Protein AF-A0A444UI14-F1 (afdb_monomer_lite)

Radius of gyration: 16.47 Å; chains: 1; bounding box: 37×39×44 Å

Secondary structure (DSSP, 8-state):
---TT-------PPPPPPPTTSPPP-----SSHHHHHHHHHHHTTTT--------HHHHHHHHHHHHHHHHHHHTT--EEEETTEEEETTEEEPPP-

pLDDT: mean 79.4, std 17.84, range [29.27, 95.94]

Foldseek 3Di:
DDDDDLDPPPPDPDQDDDDPPDDTDDDDDDPDVVVVVVVVVVVVVVVDDDDDDADPVLVVLQVLCVVVLVVLVVVVWDWDDDRSWIDTNNDTDGSDD

Organism: Acipenser ruthenus (NCBI:txid7906)

Sequence (97 aa):
MVTENGRVRGHCTSPGKKEEKRPRKVIIQFTKRQHRDGIWKMTKEAGIRFTEDLTRDGKLAREALWLRIQQARNAGEKAYFHGPVGFINGRHIYAKE

Structure (mmCIF, N/CA/C/O backbone):
data_AF-A0A444UI14-F1
#
_entry.id   AF-A0A444UI14-F1
#
loop_
_atom_site.group_PDB
_atom_site.id
_atom_site.type_symbol
_atom_site.label_atom_id
_atom_site.label_alt_id
_atom_site.label_comp_id
_atom_site.label_asym_id
_atom_site.label_entity_id
_atom_site.label_seq_id
_atom_site.pdbx_PDB_ins_code
_atom_site.Cartn_x
_atom_site.Cartn_y
_atom_site.Cartn_z
_atom_site.occupancy
_atom_site.B_iso_or_equiv
_atom_site.auth_seq_id
_atom_site.auth_comp_id
_atom_site.auth_asym_id
_atom_site.auth_atom_id
_atom_site.pdbx_PDB_model_num
ATOM 1 N N . MET A 1 1 ? -8.162 0.384 -19.668 1.00 30.77 1 MET A N 1
ATOM 2 C CA . MET A 1 1 ? -8.320 0.274 -21.132 1.00 30.77 1 MET A CA 1
ATOM 3 C C . MET A 1 1 ? -8.625 -1.180 -21.451 1.00 30.77 1 MET A C 1
ATOM 5 O O . MET A 1 1 ? -7.735 -2.014 -21.346 1.00 30.77 1 MET A O 1
ATOM 9 N N . VAL A 1 2 ? -9.896 -1.499 -21.693 1.00 29.27 2 VAL A N 1
ATOM 10 C CA . VAL A 1 2 ? -10.340 -2.839 -22.104 1.00 29.27 2 VAL A CA 1
ATOM 11 C C . VAL A 1 2 ? -10.432 -2.812 -23.624 1.00 29.27 2 VAL A C 1
ATOM 13 O O . VAL A 1 2 ? -11.023 -1.886 -24.168 1.00 29.27 2 VAL A O 1
ATOM 16 N N . THR A 1 3 ? -9.809 -3.775 -24.300 1.00 36.09 3 THR A N 1
ATOM 17 C CA . THR A 1 3 ? -10.047 -4.021 -25.728 1.00 36.09 3 THR A CA 1
ATOM 18 C C . THR A 1 3 ? -10.880 -5.286 -25.893 1.00 36.09 3 THR A C 1
ATOM 20 O O . THR A 1 3 ? -10.814 -6.218 -25.091 1.00 36.09 3 THR A O 1
ATOM 23 N N . GLU A 1 4 ? -11.683 -5.258 -26.946 1.00 40.19 4 GLU A N 1
ATOM 24 C CA . GLU A 1 4 ? -12.929 -5.979 -27.223 1.00 40.19 4 GLU A CA 1
ATOM 25 C C . GLU A 1 4 ? -12.818 -7.501 -27.440 1.00 40.19 4 GLU A C 1
ATOM 27 O O . GLU A 1 4 ? -13.721 -8.104 -27.991 1.00 40.19 4 GLU A O 1
ATOM 32 N N . ASN A 1 5 ? -11.738 -8.168 -27.018 1.00 38.97 5 ASN A N 1
ATOM 33 C CA . ASN A 1 5 ? -11.519 -9.583 -27.366 1.00 38.97 5 ASN A CA 1
ATOM 34 C C . ASN A 1 5 ? -10.988 -10.473 -26.235 1.00 38.97 5 ASN A C 1
ATOM 36 O O . ASN A 1 5 ? -10.390 -11.512 -26.502 1.00 38.97 5 ASN A O 1
ATOM 40 N N . GLY A 1 6 ? -11.140 -10.083 -24.964 1.00 44.72 6 GLY A N 1
ATOM 41 C CA . GLY A 1 6 ? -10.776 -10.938 -23.816 1.00 44.72 6 GLY A CA 1
ATOM 42 C C . GLY A 1 6 ? -9.297 -11.369 -23.747 1.00 44.72 6 GLY A C 1
ATOM 43 O O . GLY A 1 6 ? -8.903 -12.109 -22.847 1.00 44.72 6 GLY A O 1
ATOM 44 N N . ARG A 1 7 ? -8.451 -10.901 -24.672 1.00 40.81 7 ARG A N 1
ATOM 45 C CA . ARG A 1 7 ? -7.039 -11.251 -24.767 1.00 40.81 7 ARG A CA 1
ATOM 46 C C . ARG A 1 7 ? -6.238 -10.272 -23.926 1.00 40.81 7 ARG A C 1
ATOM 48 O O . ARG A 1 7 ? -5.984 -9.139 -24.328 1.00 40.81 7 ARG A O 1
ATOM 55 N N . VAL A 1 8 ? -5.829 -10.728 -22.747 1.00 48.66 8 VAL A N 1
ATOM 56 C CA . VAL A 1 8 ? -4.907 -9.992 -21.879 1.00 48.66 8 VAL A CA 1
ATOM 57 C C . VAL A 1 8 ? -3.554 -9.919 -22.591 1.00 48.66 8 VAL A C 1
ATOM 59 O O . VAL A 1 8 ? -2.813 -10.898 -22.640 1.00 48.66 8 VAL A O 1
ATOM 62 N N . ARG A 1 9 ? -3.230 -8.770 -23.194 1.00 36.12 9 ARG A N 1
ATOM 63 C CA . ARG A 1 9 ? -1.859 -8.487 -23.632 1.00 36.12 9 ARG A CA 1
ATOM 64 C C . ARG A 1 9 ? -1.032 -8.209 -22.379 1.00 36.12 9 ARG A C 1
ATOM 66 O O . ARG A 1 9 ? -1.119 -7.125 -21.807 1.00 36.12 9 ARG A O 1
ATOM 73 N N . GLY A 1 10 ? -0.265 -9.204 -21.943 1.00 42.62 10 GLY A N 1
ATOM 74 C CA . GLY A 1 10 ? 0.783 -9.004 -20.950 1.00 42.62 10 GLY A CA 1
ATOM 75 C C . GLY A 1 10 ? 1.867 -8.124 -21.558 1.00 42.62 10 GLY A C 1
ATOM 76 O O . GLY A 1 10 ? 2.577 -8.552 -22.464 1.00 42.62 10 GLY A O 1
ATOM 77 N N . HIS A 1 11 ? 1.969 -6.877 -21.105 1.00 43.59 11 HIS A N 1
ATOM 78 C CA . HIS A 1 11 ? 3.124 -6.046 -21.407 1.00 43.59 11 HIS A CA 1
ATOM 79 C C . HIS A 1 11 ? 4.251 -6.489 -20.472 1.00 43.59 11 HIS A C 1
ATOM 81 O O . HIS A 1 11 ? 4.204 -6.229 -19.271 1.00 43.59 11 HIS A O 1
ATOM 87 N N . CYS A 1 12 ? 5.242 -7.200 -21.005 1.00 40.00 12 CYS A N 1
ATOM 88 C CA . CYS A 1 12 ? 6.416 -7.622 -20.251 1.00 40.00 12 CYS A CA 1
ATOM 89 C C . CYS A 1 12 ? 7.272 -6.388 -19.934 1.00 40.00 12 CYS A C 1
ATOM 91 O O . CYS A 1 12 ? 8.106 -5.982 -20.737 1.00 40.00 12 CYS A O 1
ATOM 93 N N . THR A 1 13 ? 7.072 -5.759 -18.777 1.00 50.31 13 THR A N 1
ATOM 94 C CA . THR A 1 13 ? 8.105 -4.895 -18.205 1.00 50.31 13 THR A CA 1
ATOM 95 C C . THR A 1 13 ? 9.243 -5.801 -17.751 1.00 50.31 13 THR A C 1
ATOM 97 O O . THR A 1 13 ? 9.056 -6.687 -16.916 1.00 50.31 13 THR A O 1
ATOM 100 N N . SER A 1 14 ? 10.418 -5.646 -18.359 1.00 52.88 14 SER A N 1
ATOM 101 C CA . SER A 1 14 ? 11.586 -6.461 -18.028 1.00 52.88 14 SER A CA 1
ATOM 102 C C . SER A 1 14 ? 11.844 -6.403 -16.516 1.00 52.88 14 SER A C 1
ATOM 104 O O . SER A 1 14 ? 11.977 -5.300 -15.976 1.00 52.88 14 SER A O 1
ATOM 106 N N . PRO A 1 15 ? 11.924 -7.545 -15.805 1.00 60.06 15 PRO A N 1
ATOM 107 C CA . PRO A 1 15 ? 12.380 -7.532 -14.423 1.00 60.06 15 PRO A CA 1
ATOM 108 C C . PRO A 1 15 ? 13.783 -6.911 -14.406 1.00 60.06 15 PRO A C 1
ATOM 110 O O . PRO A 1 15 ? 14.601 -7.214 -15.274 1.00 60.06 15 PRO A O 1
ATOM 113 N N . GLY A 1 16 ? 14.027 -5.986 -13.472 1.00 61.88 16 GLY A N 1
ATOM 114 C CA . GLY A 1 16 ? 15.277 -5.220 -13.394 1.00 61.88 16 GLY A CA 1
ATOM 115 C C . GLY A 1 16 ? 16.546 -6.088 -13.363 1.00 61.88 16 GLY A C 1
ATOM 116 O O . GLY A 1 16 ? 16.480 -7.312 -13.235 1.00 61.88 16 GLY A O 1
ATOM 117 N N . LYS A 1 17 ? 17.720 -5.446 -13.477 1.00 66.69 17 LYS A N 1
ATOM 118 C CA . LYS A 1 17 ? 19.031 -6.124 -13.529 1.00 66.69 17 LYS A CA 1
ATOM 119 C C . LYS A 1 17 ? 19.174 -7.171 -12.410 1.00 66.69 17 LYS A C 1
ATOM 121 O O . LYS A 1 17 ? 18.772 -6.934 -11.273 1.00 66.69 17 LYS A O 1
ATOM 126 N N . LYS A 1 18 ? 19.743 -8.334 -12.748 1.00 69.94 18 LYS A N 1
ATOM 127 C CA . LYS A 1 18 ? 20.008 -9.424 -11.798 1.00 69.94 18 LYS A CA 1
ATOM 128 C C . LYS A 1 18 ? 20.990 -8.934 -10.727 1.00 69.94 18 LYS A C 1
ATOM 130 O O . LYS A 1 18 ? 22.108 -8.557 -11.054 1.00 69.94 18 LYS A O 1
ATOM 135 N N . GLU A 1 19 ? 20.572 -8.974 -9.468 1.00 78.81 19 GLU A N 1
ATOM 136 C CA . GLU A 1 19 ? 21.443 -8.766 -8.307 1.00 78.81 19 GLU A CA 1
ATOM 137 C C . GLU A 1 19 ? 21.990 -10.131 -7.859 1.00 78.81 19 GLU A C 1
ATOM 139 O O . GLU A 1 19 ? 21.221 -11.076 -7.688 1.00 78.81 19 GLU A O 1
ATOM 144 N N . GLU A 1 20 ? 23.305 -10.265 -7.667 1.00 75.06 20 GL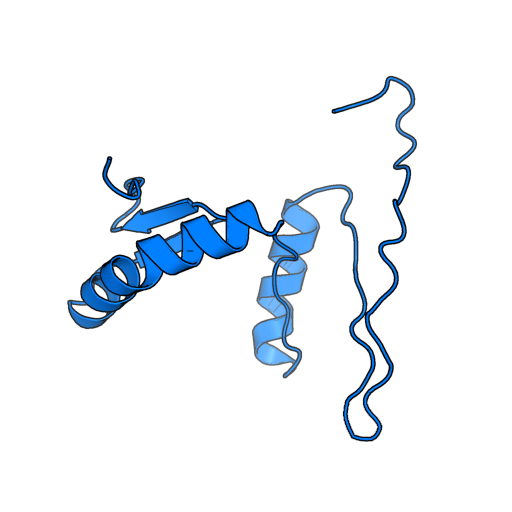U A N 1
ATOM 145 C CA . GLU A 1 20 ? 23.956 -11.562 -7.391 1.00 75.06 20 GLU A CA 1
ATOM 146 C C . GLU A 1 20 ? 23.447 -12.263 -6.124 1.00 75.06 20 GLU A C 1
ATOM 148 O O . GLU A 1 20 ? 23.405 -13.489 -6.069 1.00 75.06 20 GLU A O 1
ATOM 153 N N . LYS A 1 21 ? 23.013 -11.494 -5.120 1.00 83.12 21 LYS A N 1
ATOM 154 C CA . LYS A 1 21 ? 22.580 -12.007 -3.810 1.00 83.12 21 LYS A CA 1
ATOM 155 C C . LYS A 1 21 ? 21.065 -11.978 -3.608 1.00 83.12 21 LYS A C 1
ATOM 157 O O . LYS A 1 21 ? 20.596 -12.178 -2.488 1.00 83.12 21 LYS A O 1
ATOM 162 N N . ARG A 1 22 ? 20.279 -11.708 -4.658 1.00 79.31 22 ARG A N 1
ATOM 163 C CA . ARG A 1 22 ? 18.820 -11.592 -4.546 1.00 79.31 22 ARG A CA 1
ATOM 164 C C . ARG A 1 22 ? 18.102 -12.395 -5.632 1.00 79.31 22 ARG A C 1
ATOM 166 O O . ARG A 1 22 ? 18.401 -12.224 -6.814 1.00 79.31 22 ARG A O 1
ATOM 173 N N . PRO A 1 23 ? 17.108 -13.228 -5.274 1.00 82.56 23 PRO A N 1
ATOM 174 C CA . PRO A 1 23 ? 16.280 -13.888 -6.275 1.00 82.56 23 PRO A CA 1
ATOM 175 C C . PRO A 1 23 ? 15.556 -12.850 -7.144 1.00 82.56 23 PRO A C 1
ATOM 177 O O . PRO A 1 23 ? 15.155 -11.781 -6.667 1.00 82.56 23 PRO A O 1
ATOM 180 N N . ARG A 1 24 ? 15.380 -13.167 -8.434 1.00 81.06 24 ARG A N 1
ATOM 181 C CA . ARG A 1 24 ? 14.653 -12.299 -9.371 1.00 81.06 24 ARG A CA 1
ATOM 182 C C . ARG A 1 24 ? 13.211 -12.119 -8.904 1.00 81.06 24 ARG A C 1
ATOM 184 O O . ARG A 1 24 ? 12.557 -13.070 -8.485 1.00 81.06 24 ARG A O 1
ATOM 191 N N . LYS A 1 25 ? 12.710 -10.891 -9.022 1.00 83.50 25 LYS A N 1
ATOM 192 C CA . LYS A 1 25 ? 11.295 -10.593 -8.791 1.00 83.50 25 LYS A CA 1
ATOM 193 C C . LYS A 1 25 ? 10.478 -11.155 -9.953 1.00 83.50 25 LYS A C 1
ATOM 195 O O . LYS A 1 25 ? 10.881 -11.016 -11.107 1.00 83.50 25 LYS A O 1
ATOM 200 N N . VAL A 1 26 ? 9.336 -11.756 -9.641 1.00 85.12 26 VAL A N 1
ATOM 201 C CA . VAL A 1 26 ? 8.366 -12.245 -10.626 1.00 85.12 26 VAL A CA 1
ATOM 202 C C . VAL A 1 26 ? 7.162 -11.310 -10.605 1.00 85.12 26 VAL A C 1
ATOM 204 O O . VAL A 1 26 ? 6.646 -11.001 -9.532 1.00 85.12 26 VAL A O 1
ATOM 207 N N . ILE A 1 27 ? 6.731 -10.848 -11.779 1.00 86.00 27 ILE A N 1
ATOM 208 C CA . ILE A 1 27 ? 5.506 -10.058 -11.936 1.00 86.00 27 ILE A CA 1
ATOM 209 C C . ILE A 1 27 ? 4.392 -11.016 -12.351 1.00 86.00 27 ILE A C 1
ATOM 211 O O . ILE A 1 27 ? 4.523 -11.725 -13.346 1.00 86.00 27 ILE A O 1
ATOM 215 N N . ILE A 1 28 ? 3.304 -11.042 -11.582 1.00 86.94 28 ILE A N 1
ATOM 216 C CA . ILE A 1 28 ? 2.134 -11.883 -11.853 1.00 86.94 28 ILE A CA 1
ATOM 217 C C . ILE A 1 28 ? 0.950 -10.966 -12.144 1.00 86.94 28 ILE A C 1
ATOM 219 O O . ILE A 1 28 ? 0.498 -10.226 -11.269 1.00 86.94 28 ILE A O 1
ATOM 223 N N . GLN A 1 29 ? 0.441 -11.020 -13.373 1.00 87.69 29 GLN A N 1
ATOM 224 C CA . GLN A 1 29 ? -0.765 -10.299 -13.761 1.00 87.69 29 GLN A CA 1
ATOM 225 C C . GLN A 1 29 ? -1.989 -11.187 -13.536 1.00 87.69 29 GLN A C 1
ATOM 227 O O . GLN A 1 29 ? -2.129 -12.246 -14.141 1.00 87.69 29 GLN A O 1
ATOM 232 N N . PHE A 1 30 ? -2.897 -10.738 -12.675 1.00 87.19 30 PHE A N 1
ATOM 233 C CA . PHE A 1 30 ? -4.148 -11.441 -12.410 1.00 87.19 30 PHE A CA 1
ATOM 234 C C . PHE A 1 30 ? -5.264 -10.930 -13.319 1.00 87.19 30 PHE A C 1
ATOM 236 O O . PHE A 1 30 ? -5.399 -9.727 -13.530 1.00 87.19 30 PHE A O 1
ATOM 243 N N . THR A 1 31 ? -6.111 -11.842 -13.798 1.00 89.62 31 THR A N 1
ATOM 244 C CA . THR A 1 31 ? -7.321 -11.504 -14.569 1.00 89.62 31 THR A CA 1
ATOM 245 C C . THR A 1 31 ? -8.390 -10.838 -13.706 1.00 89.62 31 THR A C 1
ATOM 247 O O . THR A 1 31 ? -9.098 -9.947 -14.165 1.00 89.62 31 THR A O 1
ATOM 250 N N . LYS A 1 32 ? -8.500 -11.257 -12.439 1.00 86.31 32 LYS A N 1
ATOM 251 C CA . LYS A 1 32 ? -9.422 -10.698 -11.447 1.00 86.31 32 LYS A CA 1
ATOM 252 C C . LYS A 1 32 ? -8.678 -10.369 -10.164 1.00 86.31 32 LYS A C 1
ATOM 254 O O . LYS A 1 32 ? -7.854 -11.147 -9.683 1.00 86.31 32 LYS A O 1
ATOM 259 N N . ARG A 1 33 ? -9.043 -9.241 -9.559 1.00 82.69 33 ARG A N 1
ATOM 260 C CA . ARG A 1 33 ? -8.455 -8.771 -8.302 1.00 82.69 33 ARG A CA 1
ATOM 261 C C . ARG A 1 33 ? -8.727 -9.701 -7.118 1.00 82.69 33 ARG A C 1
ATOM 263 O O . ARG A 1 33 ? -7.852 -9.886 -6.283 1.00 82.69 33 ARG A O 1
ATOM 270 N N . GLN A 1 34 ? -9.897 -10.336 -7.088 1.00 86.25 34 GLN A N 1
ATOM 271 C CA . GLN A 1 34 ? -10.281 -11.274 -6.028 1.00 86.25 34 GLN A CA 1
ATOM 272 C C . GLN A 1 34 ? -9.280 -12.434 -5.886 1.00 86.25 34 GLN A C 1
ATOM 274 O O . GLN A 1 34 ? -8.935 -12.809 -4.769 1.00 86.25 34 GLN A O 1
ATOM 279 N N . HIS A 1 35 ? -8.743 -12.947 -7.001 1.00 89.69 35 HIS A N 1
ATOM 280 C CA . HIS A 1 35 ? -7.728 -14.007 -6.975 1.00 89.69 35 HIS A CA 1
ATOM 281 C C . HIS A 1 35 ? -6.407 -13.518 -6.370 1.00 89.69 35 HIS A C 1
ATOM 283 O O . HIS A 1 35 ? -5.825 -14.192 -5.523 1.00 89.69 35 HIS A O 1
ATOM 289 N N . ARG A 1 36 ? -5.965 -12.316 -6.763 1.00 88.25 36 ARG A N 1
ATOM 290 C CA . ARG A 1 36 ? -4.775 -11.670 -6.198 1.00 88.25 36 ARG A CA 1
ATOM 291 C C . ARG A 1 36 ? -4.904 -11.510 -4.686 1.00 88.25 36 ARG A C 1
ATOM 293 O O . ARG A 1 36 ? -3.979 -11.852 -3.960 1.00 88.25 36 ARG A O 1
ATOM 300 N N . ASP A 1 37 ? -6.034 -10.985 -4.219 1.00 85.62 37 ASP A N 1
ATOM 301 C CA . ASP A 1 37 ? -6.249 -10.691 -2.800 1.00 85.62 37 ASP A CA 1
ATOM 302 C C . ASP A 1 37 ? -6.359 -11.981 -1.965 1.00 85.62 37 ASP A C 1
ATOM 304 O O . ASP A 1 37 ? -5.815 -12.043 -0.860 1.00 85.62 37 ASP A O 1
ATOM 308 N N . GLY A 1 38 ? -6.973 -13.036 -2.517 1.00 88.56 38 GLY A N 1
ATOM 309 C CA . GLY A 1 38 ? -7.004 -14.371 -1.909 1.00 88.56 38 GLY A CA 1
ATOM 310 C C . GLY A 1 38 ? -5.606 -14.969 -1.730 1.00 88.56 38 GLY A C 1
ATOM 311 O O . GLY A 1 38 ? -5.243 -15.366 -0.622 1.00 88.56 38 GLY A O 1
ATOM 312 N N . ILE A 1 39 ? -4.786 -14.946 -2.786 1.00 87.56 39 ILE A N 1
ATOM 313 C CA . ILE A 1 39 ? -3.389 -15.409 -2.730 1.00 87.56 39 ILE A CA 1
ATOM 314 C C . ILE A 1 39 ? -2.580 -14.558 -1.751 1.00 87.56 39 ILE A C 1
ATOM 316 O O . ILE A 1 39 ? -1.842 -15.091 -0.925 1.00 87.56 39 ILE A O 1
ATOM 320 N N . TRP A 1 40 ? -2.746 -13.234 -1.780 1.00 87.00 40 TRP A N 1
ATOM 321 C CA . TRP A 1 40 ? -2.015 -12.345 -0.881 1.00 87.00 40 TRP A CA 1
ATOM 322 C C . TRP A 1 40 ? -2.307 -12.669 0.588 1.00 87.00 40 TRP A C 1
ATOM 324 O O . TRP A 1 40 ? -1.380 -12.710 1.398 1.00 87.00 40 TRP A O 1
ATOM 334 N N . LYS A 1 41 ? -3.559 -12.981 0.945 1.00 84.38 41 LYS A N 1
ATOM 335 C CA . LYS A 1 41 ? -3.899 -13.407 2.309 1.00 84.38 41 LYS A CA 1
ATOM 336 C C . LYS A 1 41 ? -3.117 -14.658 2.732 1.00 84.38 41 LYS A C 1
ATOM 338 O O . LYS A 1 41 ? -2.544 -14.641 3.814 1.00 84.38 41 LYS A O 1
ATOM 343 N N . MET A 1 42 ? -3.030 -15.670 1.867 1.00 85.56 42 MET A N 1
ATOM 344 C CA . MET A 1 42 ? -2.304 -16.923 2.137 1.00 85.56 42 MET A CA 1
ATOM 345 C C . MET A 1 42 ? -0.786 -16.710 2.251 1.00 85.56 42 MET A C 1
ATOM 347 O O . MET A 1 42 ? -0.112 -17.309 3.080 1.00 85.56 42 MET A O 1
ATOM 351 N N . THR A 1 43 ? -0.226 -15.806 1.446 1.00 84.50 43 THR A N 1
ATOM 352 C CA . THR A 1 43 ? 1.234 -15.597 1.391 1.00 84.50 43 THR A CA 1
ATOM 353 C C . THR A 1 43 ? 1.830 -14.979 2.652 1.00 84.50 43 THR A C 1
ATOM 355 O O . THR A 1 43 ? 3.026 -15.142 2.893 1.00 84.50 43 THR A O 1
ATOM 358 N N . LYS A 1 44 ? 1.011 -14.317 3.481 1.00 78.00 44 LYS A N 1
ATOM 359 C CA . LYS A 1 44 ? 1.453 -13.752 4.766 1.00 78.00 44 LYS A CA 1
ATOM 360 C C . LYS A 1 44 ? 1.995 -14.818 5.721 1.00 78.00 44 LYS A C 1
ATOM 362 O O . LYS A 1 44 ? 2.859 -14.502 6.528 1.00 78.00 44 LYS A O 1
ATOM 367 N N . GLU A 1 45 ? 1.523 -16.054 5.592 1.00 79.06 45 GLU A N 1
ATOM 368 C CA . GLU A 1 45 ? 1.934 -17.197 6.414 1.00 79.06 45 GLU A CA 1
ATOM 369 C C . GLU A 1 45 ? 3.118 -17.960 5.793 1.00 79.06 45 GLU A C 1
ATOM 371 O O . GLU A 1 45 ? 3.874 -18.619 6.496 1.00 79.06 45 GLU A O 1
ATOM 376 N N . ALA A 1 46 ? 3.339 -17.816 4.481 1.00 79.75 46 ALA A N 1
ATOM 377 C CA . ALA A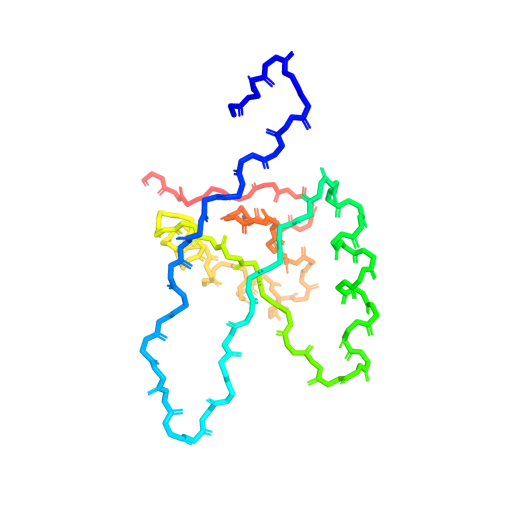 1 46 ? 4.332 -18.579 3.719 1.00 79.75 46 ALA A CA 1
ATOM 378 C C . ALA A 1 46 ? 5.732 -17.930 3.646 1.00 79.75 46 ALA A C 1
ATOM 380 O O . ALA A 1 46 ? 6.590 -18.397 2.901 1.00 79.75 46 ALA A O 1
ATOM 381 N N . GLY A 1 47 ? 5.971 -16.810 4.341 1.00 79.81 47 GLY A N 1
ATOM 382 C CA . GLY A 1 47 ? 7.257 -16.091 4.297 1.00 79.81 47 GLY A CA 1
ATOM 383 C C . GLY A 1 47 ? 7.581 -15.423 2.948 1.00 79.81 47 GLY A C 1
ATOM 384 O O . GLY A 1 47 ? 8.685 -14.907 2.754 1.00 79.81 47 GLY A O 1
ATOM 385 N N . ILE A 1 48 ? 6.627 -15.388 2.010 1.00 82.44 48 ILE A N 1
ATOM 386 C CA . ILE A 1 48 ? 6.781 -14.770 0.688 1.00 82.44 48 ILE A CA 1
ATOM 387 C C . ILE A 1 48 ? 6.261 -13.331 0.736 1.00 82.44 48 ILE A C 1
ATOM 389 O O . ILE A 1 48 ? 5.132 -13.065 1.144 1.00 82.44 48 ILE A O 1
ATOM 393 N N . ARG A 1 49 ? 7.070 -12.376 0.266 1.00 81.00 49 ARG A N 1
ATOM 394 C CA . ARG A 1 49 ? 6.677 -10.961 0.195 1.00 81.00 49 ARG A CA 1
ATOM 395 C C . ARG A 1 49 ? 5.992 -10.639 -1.132 1.00 81.00 49 ARG A C 1
ATOM 397 O O . ARG A 1 49 ? 6.660 -10.482 -2.150 1.00 81.00 49 ARG A O 1
ATOM 404 N N . PHE A 1 50 ? 4.674 -10.468 -1.087 1.00 83.88 50 PHE A N 1
ATOM 405 C CA . PHE A 1 50 ? 3.888 -9.886 -2.176 1.00 83.88 50 PHE A CA 1
ATOM 406 C C . PHE A 1 50 ? 3.767 -8.367 -2.018 1.00 83.88 50 PHE A C 1
ATOM 408 O O . PHE A 1 50 ? 3.460 -7.860 -0.937 1.00 83.88 50 PHE A O 1
ATOM 415 N N . THR A 1 51 ? 3.989 -7.640 -3.112 1.00 83.25 51 THR A N 1
ATOM 416 C CA . THR A 1 51 ? 3.822 -6.183 -3.198 1.00 83.25 51 THR A CA 1
ATOM 417 C C . THR A 1 51 ? 3.133 -5.824 -4.507 1.00 83.25 51 THR A C 1
ATOM 419 O O . THR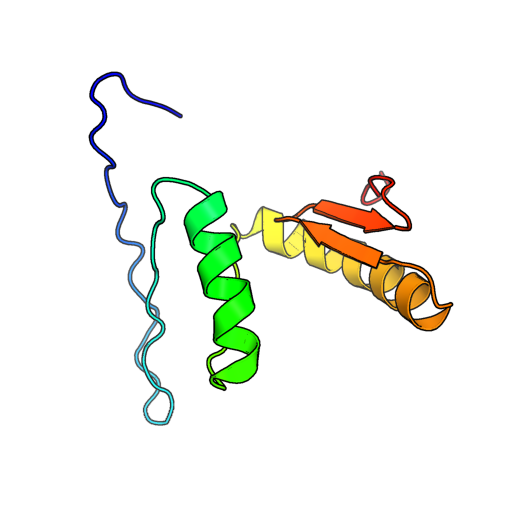 A 1 51 ? 3.446 -6.418 -5.536 1.00 83.25 51 THR A O 1
ATOM 422 N N . GLU A 1 52 ? 2.232 -4.842 -4.486 1.00 84.25 52 GLU A N 1
ATOM 423 C CA . GLU A 1 52 ? 1.660 -4.288 -5.719 1.00 84.25 52 GLU A CA 1
ATOM 424 C C . GLU A 1 52 ? 2.744 -3.598 -6.554 1.00 84.25 52 GLU A C 1
ATOM 426 O O . GLU A 1 52 ? 3.539 -2.812 -6.030 1.00 84.25 52 GLU A O 1
ATOM 431 N N . ASP A 1 53 ? 2.750 -3.876 -7.858 1.00 85.75 53 ASP A N 1
ATOM 432 C CA . ASP A 1 53 ? 3.544 -3.121 -8.821 1.00 85.75 53 ASP A CA 1
ATOM 433 C C . ASP A 1 53 ? 2.784 -1.844 -9.199 1.00 85.75 53 ASP A C 1
ATOM 435 O O . ASP A 1 53 ? 1.846 -1.860 -9.994 1.00 85.75 53 ASP A O 1
ATOM 439 N N . LEU A 1 54 ? 3.133 -0.744 -8.531 1.00 83.94 54 LEU A N 1
ATOM 440 C CA . LEU A 1 54 ? 2.560 0.576 -8.786 1.00 83.94 54 LEU A CA 1
ATOM 441 C C . LEU A 1 54 ? 3.388 1.325 -9.835 1.00 83.94 54 LEU A C 1
ATOM 443 O O . LEU A 1 54 ? 4.621 1.236 -9.852 1.00 83.94 54 LEU A O 1
ATOM 447 N N . THR A 1 55 ? 2.711 2.138 -10.650 1.00 86.06 55 THR A N 1
ATOM 448 C CA . THR A 1 55 ? 3.373 3.128 -11.509 1.00 86.06 55 THR A CA 1
ATOM 449 C C . THR A 1 55 ? 4.186 4.111 -10.665 1.00 86.06 55 THR A C 1
ATOM 451 O O . THR A 1 55 ? 3.992 4.222 -9.451 1.00 86.06 55 THR A O 1
ATOM 454 N N . ARG A 1 56 ? 5.107 4.844 -11.301 1.00 86.88 56 ARG A N 1
ATOM 455 C CA . ARG A 1 56 ? 5.898 5.884 -10.624 1.00 86.88 56 ARG A CA 1
ATOM 456 C C . ARG A 1 56 ? 4.997 6.872 -9.878 1.00 86.88 56 ARG A C 1
ATOM 458 O O . ARG A 1 56 ? 5.203 7.084 -8.689 1.00 86.88 56 ARG A O 1
ATOM 465 N N . ASP A 1 57 ? 3.964 7.378 -10.540 1.00 85.88 57 ASP A N 1
ATOM 466 C CA . ASP A 1 57 ? 3.040 8.352 -9.948 1.00 85.88 57 ASP A CA 1
ATOM 467 C C . ASP A 1 57 ? 2.274 7.756 -8.765 1.00 85.88 57 ASP A C 1
ATOM 469 O O . ASP A 1 57 ? 2.111 8.397 -7.730 1.00 85.88 57 ASP A O 1
ATOM 473 N N . GLY A 1 58 ? 1.887 6.479 -8.863 1.00 86.69 58 GLY A N 1
ATOM 474 C CA . GLY A 1 58 ? 1.247 5.771 -7.759 1.00 86.69 58 GLY A CA 1
ATOM 475 C C . GLY A 1 58 ? 2.159 5.586 -6.543 1.00 86.69 58 GLY A C 1
ATOM 476 O O . GLY A 1 58 ? 1.684 5.636 -5.408 1.00 86.69 58 GLY A O 1
ATOM 477 N N . LYS A 1 59 ? 3.469 5.397 -6.756 1.00 87.62 59 LYS A N 1
ATOM 478 C CA . LYS A 1 59 ? 4.460 5.352 -5.667 1.00 87.62 59 LYS A CA 1
ATOM 479 C C . LYS A 1 59 ? 4.602 6.715 -4.998 1.00 87.62 59 LYS A C 1
ATOM 481 O O . LYS A 1 59 ? 4.529 6.775 -3.777 1.00 87.62 59 LYS A O 1
ATOM 486 N N . LEU A 1 60 ? 4.707 7.787 -5.784 1.00 89.69 60 LEU A N 1
ATOM 487 C CA . LEU A 1 60 ? 4.815 9.157 -5.270 1.00 89.69 60 LEU A CA 1
ATOM 488 C C . LEU A 1 60 ? 3.575 9.566 -4.464 1.00 89.69 60 LEU A C 1
ATOM 490 O O . LEU A 1 60 ? 3.702 10.074 -3.353 1.00 89.69 60 LEU A O 1
ATOM 494 N N . ALA A 1 61 ? 2.372 9.272 -4.967 1.00 88.50 61 ALA A N 1
ATOM 495 C CA . ALA A 1 61 ? 1.127 9.527 -4.240 1.00 88.50 61 ALA A CA 1
ATOM 496 C C . ALA A 1 61 ? 1.088 8.779 -2.896 1.00 88.50 61 ALA A C 1
ATOM 498 O O . ALA A 1 61 ? 0.693 9.326 -1.865 1.00 88.50 61 ALA A O 1
ATOM 499 N N . ARG A 1 62 ? 1.557 7.526 -2.889 1.00 90.44 62 ARG A N 1
ATOM 500 C CA . ARG A 1 62 ? 1.646 6.715 -1.674 1.00 90.44 62 ARG A CA 1
ATOM 501 C C . ARG A 1 62 ? 2.674 7.258 -0.682 1.00 90.44 62 ARG A C 1
ATOM 503 O O . ARG A 1 62 ? 2.400 7.249 0.516 1.00 90.44 62 ARG A O 1
ATOM 510 N N . GLU A 1 63 ? 3.829 7.713 -1.157 1.00 89.88 63 GLU A N 1
ATOM 511 C CA . GLU A 1 63 ? 4.867 8.341 -0.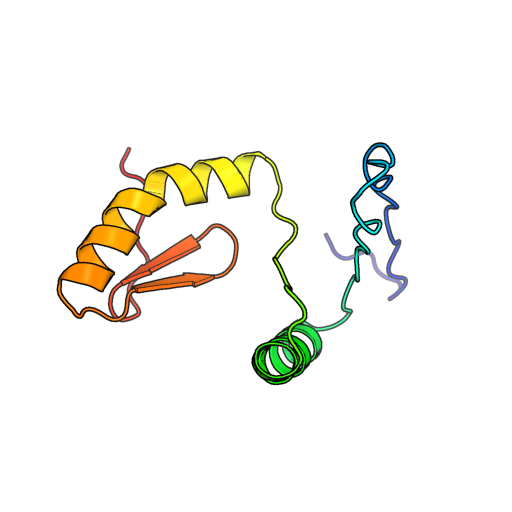334 1.00 89.88 63 GLU A CA 1
ATOM 512 C C . GLU A 1 63 ? 4.359 9.635 0.310 1.00 89.88 63 GLU A C 1
ATOM 514 O O . GLU A 1 63 ? 4.506 9.805 1.519 1.00 89.88 63 GLU A O 1
ATOM 519 N N . ALA A 1 64 ? 3.655 10.485 -0.443 1.00 91.19 64 ALA A N 1
ATOM 520 C CA . ALA A 1 64 ? 3.050 11.712 0.082 1.00 91.19 64 ALA A CA 1
ATOM 521 C C . ALA A 1 64 ? 2.039 11.441 1.215 1.00 91.19 64 ALA A C 1
ATOM 523 O O . ALA A 1 64 ? 1.925 12.205 2.174 1.00 91.19 64 ALA A O 1
ATOM 524 N N . LEU A 1 65 ? 1.314 10.323 1.133 1.00 92.69 65 LEU A N 1
ATOM 525 C CA . LEU A 1 65 ? 0.334 9.907 2.136 1.00 92.69 65 LEU A CA 1
ATOM 526 C C . LEU A 1 65 ? 0.934 9.092 3.291 1.00 92.69 65 LEU A C 1
ATOM 528 O O . LEU A 1 65 ? 0.254 8.883 4.301 1.00 92.69 65 LEU A O 1
ATOM 532 N N . TRP A 1 66 ? 2.179 8.620 3.161 1.00 92.00 66 TRP A N 1
ATOM 533 C CA . TRP A 1 66 ? 2.793 7.681 4.102 1.00 92.00 66 TRP A CA 1
ATOM 534 C C . TRP A 1 66 ? 2.808 8.221 5.527 1.00 92.00 66 TRP A C 1
ATOM 536 O O . TRP A 1 66 ? 2.349 7.532 6.437 1.00 92.00 66 TRP A O 1
ATOM 546 N N . LEU A 1 67 ? 3.254 9.467 5.710 1.00 93.44 67 LEU A N 1
ATOM 547 C CA . LEU A 1 67 ? 3.359 10.080 7.032 1.00 93.44 67 LEU A CA 1
ATOM 548 C C . LEU A 1 67 ? 2.001 10.122 7.749 1.00 93.44 67 LEU A C 1
ATOM 550 O O . LEU A 1 67 ? 1.911 9.764 8.920 1.00 93.44 67 LEU A O 1
ATOM 554 N N . ARG A 1 68 ? 0.928 10.483 7.035 1.00 92.69 68 ARG A N 1
ATOM 555 C CA . ARG A 1 68 ? -0.432 10.564 7.599 1.00 92.69 68 ARG A CA 1
ATOM 556 C C . ARG A 1 68 ? -0.970 9.186 7.974 1.00 92.69 68 ARG A C 1
ATOM 558 O O . ARG A 1 68 ? -1.543 9.015 9.045 1.00 92.69 68 ARG A O 1
ATOM 565 N N . ILE A 1 69 ? -0.753 8.191 7.113 1.00 93.75 69 ILE A N 1
ATOM 566 C CA . 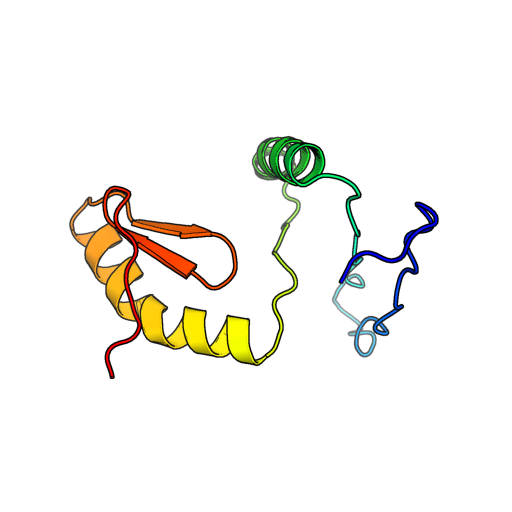ILE A 1 69 ? -1.131 6.797 7.389 1.00 93.75 69 ILE A CA 1
ATOM 567 C C . ILE A 1 69 ? -0.362 6.270 8.602 1.00 93.75 69 ILE A C 1
ATOM 569 O O . ILE A 1 69 ? -0.940 5.587 9.443 1.00 93.75 69 ILE A O 1
ATOM 573 N N . GLN A 1 70 ? 0.930 6.579 8.703 1.00 95.25 70 GLN A N 1
ATOM 574 C CA . GLN A 1 70 ? 1.765 6.156 9.820 1.00 95.25 70 GLN A CA 1
ATOM 575 C C . GLN A 1 70 ? 1.311 6.801 11.134 1.00 95.25 70 GLN A C 1
ATOM 577 O O . GLN A 1 70 ? 1.161 6.095 12.127 1.00 95.25 70 GLN A O 1
ATOM 582 N N . GLN A 1 71 ? 1.021 8.105 11.134 1.00 94.44 71 GLN A N 1
ATOM 583 C CA . GLN A 1 71 ? 0.462 8.807 12.293 1.00 94.44 71 GLN A CA 1
ATOM 584 C C . GLN A 1 71 ? -0.865 8.187 12.748 1.00 94.44 71 GLN A C 1
ATOM 586 O O . GLN A 1 71 ? -1.015 7.873 13.925 1.00 94.44 71 GLN A O 1
ATOM 591 N N . ALA A 1 72 ? -1.786 7.928 11.818 1.00 94.44 72 ALA A N 1
ATOM 592 C CA . ALA A 1 72 ? -3.070 7.303 12.125 1.00 94.44 72 ALA A CA 1
ATOM 593 C C . ALA A 1 72 ? -2.907 5.886 12.703 1.00 94.44 72 ALA A C 1
ATOM 595 O O . ALA A 1 72 ? -3.552 5.540 13.688 1.00 94.44 72 ALA A O 1
ATOM 596 N N . ARG A 1 73 ? -1.982 5.080 12.160 1.00 95.94 73 ARG A N 1
ATOM 597 C CA . ARG A 1 73 ? -1.650 3.760 12.730 1.00 95.94 73 ARG A CA 1
ATOM 598 C C . ARG A 1 73 ? -1.114 3.864 14.152 1.00 95.94 73 ARG A C 1
ATOM 600 O O . ARG A 1 73 ? -1.519 3.076 15.000 1.00 95.94 73 ARG A O 1
ATOM 607 N N . ASN A 1 74 ? -0.227 4.823 14.409 1.00 95.50 74 ASN A N 1
ATOM 608 C CA . ASN A 1 74 ? 0.341 5.042 15.738 1.00 95.50 74 ASN A CA 1
ATOM 609 C C . ASN A 1 74 ? -0.720 5.515 16.744 1.00 95.50 74 ASN A C 1
ATOM 611 O O . ASN A 1 74 ? -0.636 5.170 17.916 1.00 95.50 74 ASN A O 1
ATOM 615 N N . ALA A 1 75 ? -1.734 6.252 16.284 1.00 95.00 75 ALA A N 1
ATOM 616 C CA . ALA A 1 75 ? -2.892 6.657 17.080 1.00 95.00 75 ALA A CA 1
ATOM 617 C C . ALA A 1 75 ? -3.918 5.525 17.311 1.00 95.00 75 ALA A C 1
ATOM 619 O O . ALA A 1 75 ? -4.935 5.743 17.963 1.00 95.00 75 ALA A O 1
ATOM 620 N N . GLY A 1 76 ? -3.678 4.320 16.780 1.00 94.94 76 GLY A N 1
ATOM 621 C CA . GLY A 1 76 ? -4.591 3.178 16.894 1.00 94.94 76 GLY A CA 1
ATOM 622 C C . GLY A 1 76 ? -5.736 3.176 15.876 1.00 94.94 76 GLY A C 1
ATOM 623 O O . GLY A 1 76 ? -6.627 2.330 15.950 1.00 94.94 76 GLY A O 1
ATOM 624 N N . GLU A 1 77 ? -5.724 4.084 14.899 1.00 95.38 77 GLU A N 1
ATOM 625 C CA . GLU A 1 77 ? -6.748 4.147 13.859 1.00 95.38 77 GLU A CA 1
ATOM 626 C C . GLU A 1 77 ? -6.526 3.101 12.759 1.00 95.38 77 GLU A C 1
ATOM 628 O O . GLU A 1 77 ? -5.402 2.709 12.414 1.00 95.38 77 GLU A O 1
ATOM 633 N N . LYS A 1 78 ? -7.622 2.673 12.120 1.00 94.19 78 LYS A N 1
ATOM 634 C CA . LYS A 1 78 ? -7.564 1.707 11.021 1.00 94.19 78 LYS A CA 1
ATOM 635 C C . LYS A 1 78 ? -7.134 2.405 9.732 1.00 94.19 78 LYS A C 1
ATOM 637 O O . LYS A 1 78 ? -7.973 2.817 8.930 1.00 94.19 78 LYS A O 1
ATOM 642 N N . ALA A 1 79 ? -5.824 2.491 9.515 1.00 95.81 79 ALA A N 1
ATOM 643 C CA . ALA A 1 79 ? -5.237 3.145 8.349 1.00 95.81 79 ALA A CA 1
ATOM 644 C C . ALA A 1 79 ? -4.510 2.172 7.400 1.00 95.81 79 ALA A C 1
ATOM 646 O O . ALA A 1 79 ? -3.615 1.405 7.786 1.00 95.81 79 ALA A O 1
ATOM 647 N N . TYR A 1 80 ? -4.890 2.191 6.122 1.00 91.75 80 TYR A N 1
ATOM 648 C CA . TYR A 1 80 ? -4.399 1.258 5.106 1.00 91.75 80 TYR A CA 1
ATOM 649 C C . TYR A 1 80 ? -4.358 1.882 3.710 1.00 91.75 80 TYR A C 1
ATOM 651 O O . TYR A 1 80 ? -4.997 2.892 3.442 1.00 91.75 80 TYR A O 1
ATOM 659 N N . PHE A 1 81 ? -3.589 1.261 2.816 1.00 89.88 81 PHE A N 1
ATOM 660 C CA . PHE A 1 81 ? -3.558 1.615 1.400 1.00 89.88 81 PHE A CA 1
ATOM 661 C C . PHE A 1 81 ? -4.375 0.627 0.580 1.00 89.88 81 PHE A C 1
ATOM 663 O O . PHE A 1 81 ? -4.473 -0.554 0.920 1.00 89.88 81 PHE A O 1
ATOM 670 N N . HIS A 1 82 ? -4.893 1.108 -0.538 1.00 86.62 82 HIS A N 1
ATOM 671 C CA . HIS A 1 82 ? -5.538 0.313 -1.562 1.00 86.62 82 HIS A CA 1
ATOM 672 C C . HIS A 1 82 ? -5.063 0.817 -2.929 1.00 86.62 82 HIS A C 1
ATOM 674 O O . HIS A 1 82 ? -5.532 1.842 -3.421 1.00 86.62 82 HIS A O 1
ATOM 680 N N . GLY A 1 83 ? -4.088 0.132 -3.535 1.00 84.62 83 GLY A N 1
ATOM 681 C CA . GLY A 1 83 ? -3.358 0.702 -4.666 1.00 84.62 83 GLY A CA 1
ATOM 682 C C . GLY A 1 83 ? -2.546 1.938 -4.235 1.00 84.62 83 GLY A C 1
ATOM 683 O O . GLY A 1 83 ? -1.904 1.906 -3.180 1.00 84.62 83 GLY A O 1
ATOM 684 N N . PRO A 1 84 ? -2.574 3.037 -5.012 1.00 86.19 84 PRO A N 1
ATOM 685 C CA . PRO A 1 84 ? -1.915 4.294 -4.646 1.00 86.19 84 PRO A CA 1
ATOM 686 C C . PRO A 1 84 ? -2.708 5.119 -3.617 1.00 86.19 84 PRO A C 1
ATOM 688 O O . PRO A 1 84 ? -2.236 6.154 -3.158 1.00 86.19 84 PRO A O 1
ATOM 691 N N . VAL A 1 85 ? -3.914 4.673 -3.261 1.00 90.19 85 VAL A N 1
ATOM 692 C CA . VAL A 1 85 ? -4.873 5.443 -2.476 1.00 90.19 85 VAL A CA 1
ATOM 693 C C . VAL A 1 85 ? -4.778 5.111 -0.986 1.00 90.19 85 VAL A C 1
ATOM 695 O O . VAL A 1 85 ? -4.730 3.936 -0.617 1.00 90.19 85 VAL A O 1
ATOM 698 N N . GLY A 1 86 ? -4.780 6.130 -0.124 1.00 92.50 86 GLY A N 1
ATOM 699 C CA . GLY A 1 86 ? -4.797 5.971 1.331 1.00 92.50 86 GLY A CA 1
ATOM 700 C C . GLY A 1 86 ? -6.207 6.026 1.925 1.00 92.50 86 GLY A C 1
ATOM 701 O O . GLY A 1 86 ? -7.058 6.788 1.470 1.00 92.50 86 GLY A O 1
ATOM 702 N N . PHE A 1 87 ? -6.433 5.262 2.993 1.00 94.50 87 PHE A N 1
ATOM 703 C CA . PHE A 1 87 ? -7.668 5.264 3.774 1.00 94.50 87 PHE A CA 1
ATOM 704 C C . PHE A 1 87 ? -7.370 5.345 5.269 1.00 94.50 87 PHE A C 1
ATOM 706 O O . PHE A 1 87 ? -6.465 4.665 5.757 1.00 94.50 87 PHE A O 1
ATOM 713 N N . ILE A 1 88 ? -8.178 6.115 5.998 1.00 95.56 88 ILE A N 1
ATOM 714 C CA . ILE A 1 88 ? -8.192 6.181 7.465 1.00 95.56 88 ILE A CA 1
ATOM 715 C C . ILE A 1 88 ? -9.631 5.956 7.930 1.00 95.56 88 ILE A C 1
ATOM 717 O O . ILE A 1 88 ? -10.539 6.659 7.492 1.00 95.56 88 ILE A O 1
ATOM 721 N N . ASN A 1 89 ? -9.862 4.943 8.770 1.00 93.50 89 ASN A N 1
ATOM 722 C CA . ASN A 1 89 ? -11.192 4.560 9.265 1.00 93.50 89 ASN A CA 1
ATOM 723 C C . ASN A 1 89 ? -12.234 4.394 8.137 1.00 93.50 89 ASN A C 1
ATOM 725 O O . ASN A 1 89 ? -13.402 4.743 8.276 1.00 93.50 89 ASN A O 1
ATOM 729 N N . GLY A 1 90 ? -11.788 3.880 6.984 1.00 92.38 90 GLY A N 1
ATOM 730 C CA . GLY A 1 90 ? -12.621 3.679 5.791 1.00 92.38 90 GLY A CA 1
ATOM 731 C C . GLY A 1 90 ? -12.860 4.930 4.940 1.00 92.38 90 GLY A C 1
ATOM 732 O O . GLY A 1 90 ? -13.452 4.816 3.871 1.00 92.38 90 GLY A O 1
ATOM 733 N N . ARG A 1 91 ? -12.370 6.105 5.351 1.00 93.44 91 ARG A N 1
ATOM 734 C CA . ARG A 1 91 ? -12.472 7.348 4.578 1.00 93.44 91 ARG A CA 1
ATOM 735 C C . ARG A 1 91 ? -11.240 7.551 3.711 1.00 93.44 91 ARG A C 1
ATOM 737 O O . ARG A 1 91 ? -10.115 7.354 4.169 1.00 93.44 91 ARG A O 1
ATOM 744 N N . HIS A 1 92 ? -11.472 7.951 2.465 1.00 92.12 92 HIS A N 1
ATOM 745 C CA . HIS A 1 92 ? -10.420 8.280 1.514 1.00 92.12 92 HIS A CA 1
ATOM 746 C C . HIS A 1 92 ? -9.644 9.518 1.982 1.00 92.12 92 HIS A C 1
ATOM 748 O O . HIS A 1 92 ? -10.252 10.518 2.368 1.00 92.12 92 HIS A O 1
ATOM 754 N N . ILE A 1 93 ? -8.312 9.448 1.944 1.00 91.69 93 ILE A N 1
ATOM 755 C CA . ILE A 1 93 ? -7.441 10.590 2.226 1.00 91.69 93 ILE A CA 1
ATOM 756 C C . ILE A 1 93 ? -6.749 11.059 0.949 1.00 91.69 93 ILE A C 1
ATOM 758 O O . ILE A 1 93 ? -6.122 10.278 0.236 1.00 91.69 93 I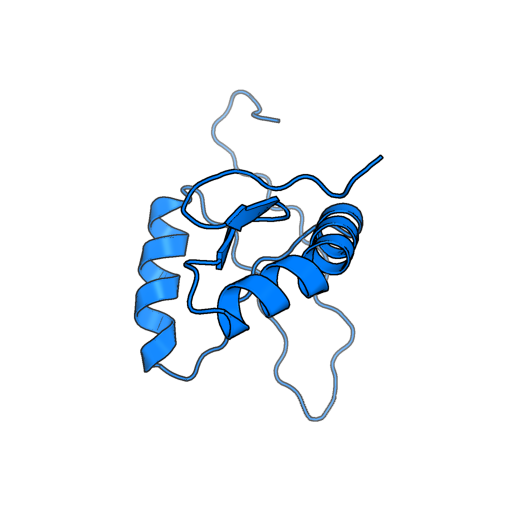LE A O 1
ATOM 762 N N . TYR A 1 94 ? -6.835 12.358 0.693 1.00 85.38 94 TYR A N 1
ATOM 763 C CA . TYR A 1 94 ? -6.148 13.005 -0.417 1.00 85.38 94 TYR A CA 1
ATOM 764 C C . TYR A 1 94 ? -4.785 13.518 0.053 1.00 85.38 94 TYR A C 1
ATOM 766 O O . TYR A 1 94 ? -4.647 14.008 1.185 1.00 85.38 94 TYR A O 1
ATOM 774 N N . ALA A 1 95 ? -3.771 13.399 -0.808 1.00 74.00 95 ALA A N 1
ATOM 775 C CA . ALA A 1 95 ? -2.585 14.235 -0.683 1.00 74.00 95 ALA A CA 1
ATOM 776 C C . ALA A 1 95 ? -3.095 15.662 -0.922 1.00 74.00 95 ALA A C 1
ATOM 778 O O . ALA A 1 95 ? -3.754 15.897 -1.930 1.00 74.00 95 ALA A O 1
ATOM 779 N N . LYS A 1 96 ? -2.964 16.538 0.078 1.00 66.62 96 LYS A N 1
ATOM 780 C CA . LYS A 1 96 ? -3.504 17.904 0.009 1.00 66.62 96 LYS A CA 1
ATOM 781 C C . LYS A 1 96 ? -2.952 18.623 -1.236 1.00 66.62 96 LYS A C 1
ATOM 783 O O . LYS A 1 96 ? -1.803 18.362 -1.590 1.00 66.62 96 LYS A O 1
ATOM 788 N N . GLU A 1 97 ? -3.782 19.481 -1.839 1.00 45.97 97 GLU A N 1
ATOM 789 C CA . GLU A 1 97 ? -3.369 20.544 -2.778 1.00 45.97 97 GLU A CA 1
ATOM 790 C C . GLU A 1 97 ? -2.255 21.419 -2.194 1.00 45.97 97 GLU A C 1
ATOM 792 O O . GLU A 1 97 ? -2.273 21.645 -0.955 1.00 45.97 97 GLU A O 1
#